Protein AF-A0A4P5U722-F1 (afdb_monomer)

Radius of gyration: 19.52 Å; Cα contacts (8 Å, |Δi|>4): 72; chains: 1; bounding box: 44×49×44 Å

Foldseek 3Di:
DDDPPPPPDDPPPPDVVVVVVVVLQVLAFDPVNHWDWDADPVVRDTDTGTHGPLPPCLAPVSVVVVVVVVVVCCVPPNDDPDDDDDDDDDDDPPRHDHDDPPDDD

Secondary structure (DSSP, 8-state):
------------PPPHHHHHHHHHHHHTT-GGG-EEEEE-TTT--EEEEEPP-S-SS-SHHHHHHHHHHHHHHIIIII--SS------PPPPGGGPPP-------

Mean predicted aligned error: 12.85 Å

pLDDT: mean 73.42, std 14.13, range [33.81, 90.12]

Nearest PDB structures (foldseek):
  7oj0-assembly1_w  TM=3.859E-01  e=1.696E+00  Escherichia coli K-12
  3j7y-assembly1_0  TM=1.866E-01  e=9.392E-01  Homo sapiens
  5ck3-assembly2_C  TM=2.455E-01  e=3.731E+00  Thermochaetoides thermophila DSM 1495

Solvent-accessible surface area (backbone atoms only — not comparable to full-atom values): 7005 Å² total; per-residue (Å²): 135,84,80,78,80,82,75,86,63,84,82,72,73,69,57,68,68,57,51,52,52,51,50,53,57,66,52,37,59,36,61,91,74,40,61,48,81,47,73,39,86,93,72,72,47,77,45,79,43,44,46,71,73,59,74,80,53,49,23,57,70,47,28,52,52,50,50,51,56,48,52,50,50,40,60,77,75,66,54,68,104,62,96,77,87,88,85,84,88,84,78,73,79,89,71,55,47,83,79,75,88,78,82,78,133

Sequence (105 aa):
MFGQFDGQGDHHSPKPYVRQAFRKYLECGIFAHGFARAWCDDCGHDYFVAYSCKGRGVCPSCNTRRMVETAAHLTDHVFPRLPVRQWVLSVPNGCATSCSATGRY

Structure (mmCIF, N/CA/C/O backbone):
data_AF-A0A4P5U722-F1
#
_entry.id   AF-A0A4P5U722-F1
#
loop_
_atom_site.group_PDB
_atom_site.id
_atom_site.type_symbol
_atom_site.label_atom_id
_atom_site.label_alt_id
_atom_site.label_comp_id
_atom_site.label_asym_id
_atom_site.label_entity_id
_atom_site.label_seq_id
_atom_site.pdbx_PDB_ins_code
_atom_site.Cartn_x
_atom_site.Cartn_y
_atom_site.Cartn_z
_atom_site.occupancy
_atom_site.B_iso_or_equiv
_atom_site.auth_seq_id
_atom_site.auth_comp_id
_atom_site.auth_asym_id
_atom_site.auth_atom_id
_atom_site.pdbx_PDB_model_num
ATOM 1 N N . MET A 1 1 ? 17.092 29.257 -10.561 1.00 33.81 1 MET A N 1
ATOM 2 C CA . MET A 1 1 ? 16.730 29.729 -9.210 1.00 33.81 1 MET A CA 1
ATOM 3 C C . MET A 1 1 ? 15.780 28.688 -8.626 1.00 33.81 1 MET A C 1
ATOM 5 O O . MET A 1 1 ? 14.614 28.674 -8.990 1.00 33.81 1 MET A O 1
ATOM 9 N N . PHE A 1 2 ? 16.307 27.716 -7.877 1.00 36.78 2 PHE A N 1
ATOM 10 C CA . PHE A 1 2 ? 15.499 26.667 -7.246 1.00 36.78 2 PHE A CA 1
ATOM 11 C C . PHE A 1 2 ? 14.840 27.271 -6.007 1.00 36.78 2 PHE A C 1
ATOM 13 O O . PHE A 1 2 ? 15.540 27.650 -5.074 1.00 36.78 2 PHE A O 1
ATOM 20 N N . GLY A 1 3 ? 13.516 27.428 -6.041 1.00 37.66 3 GLY A N 1
ATOM 21 C CA . GLY A 1 3 ? 12.749 27.911 -4.899 1.00 37.66 3 GLY A CA 1
ATOM 22 C C . GLY A 1 3 ? 12.913 26.957 -3.720 1.00 37.66 3 GLY A C 1
ATOM 23 O O . GLY A 1 3 ? 12.516 25.795 -3.800 1.00 37.66 3 GLY A O 1
ATOM 24 N N . GLN A 1 4 ? 13.528 27.448 -2.648 1.00 49.22 4 GLN A N 1
ATOM 25 C CA . GLN A 1 4 ? 13.555 26.778 -1.356 1.00 49.22 4 GLN A CA 1
ATOM 26 C C . GLN A 1 4 ? 12.136 26.825 -0.786 1.00 49.22 4 GLN A C 1
ATOM 28 O O . GLN A 1 4 ? 11.621 27.883 -0.435 1.00 49.22 4 GLN A O 1
ATOM 33 N N . PHE A 1 5 ? 11.473 25.670 -0.757 1.00 39.72 5 PHE A N 1
ATOM 34 C CA . PHE A 1 5 ? 10.284 25.474 0.060 1.00 39.72 5 PHE A CA 1
ATOM 35 C C . PHE A 1 5 ? 10.748 25.334 1.510 1.00 39.72 5 PHE A C 1
ATOM 37 O O . PHE A 1 5 ? 10.946 24.222 2.000 1.00 39.72 5 PHE A O 1
ATOM 44 N N . ASP A 1 6 ? 10.940 26.462 2.189 1.00 48.69 6 ASP A N 1
ATOM 45 C CA . ASP A 1 6 ? 11.138 26.494 3.637 1.00 48.69 6 ASP A CA 1
ATOM 46 C C .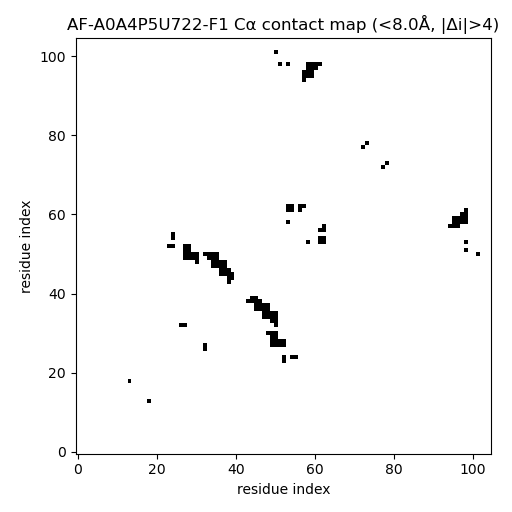 ASP A 1 6 ? 9.785 26.246 4.320 1.00 48.69 6 ASP A C 1
ATOM 48 O O . ASP A 1 6 ? 9.099 27.143 4.810 1.00 48.69 6 ASP A O 1
ATOM 52 N N . GLY A 1 7 ? 9.356 24.983 4.282 1.00 50.81 7 GLY A N 1
ATOM 53 C CA . GLY A 1 7 ? 8.227 24.484 5.050 1.00 50.81 7 GLY A CA 1
ATOM 54 C C . GLY A 1 7 ? 8.602 24.432 6.526 1.00 50.81 7 GLY A C 1
ATOM 55 O O . GLY A 1 7 ? 9.061 23.402 7.018 1.00 50.81 7 GLY A O 1
ATOM 56 N N . GLN A 1 8 ? 8.403 25.546 7.227 1.00 57.00 8 GLN A N 1
ATOM 57 C CA . GLN A 1 8 ? 8.436 25.637 8.686 1.00 57.00 8 GLN A CA 1
ATOM 58 C C . GLN A 1 8 ? 7.254 24.837 9.266 1.00 57.00 8 GLN A C 1
ATOM 60 O O . GLN A 1 8 ? 6.227 25.397 9.635 1.00 57.00 8 GLN A O 1
ATOM 65 N N . GLY A 1 9 ? 7.379 23.510 9.289 1.00 52.06 9 GLY A N 1
ATOM 66 C CA . GLY A 1 9 ? 6.471 22.613 9.996 1.00 52.06 9 GLY A CA 1
ATOM 67 C C . GLY A 1 9 ? 7.045 22.304 11.369 1.00 52.06 9 GLY A C 1
ATOM 68 O O . GLY A 1 9 ? 8.118 21.712 11.463 1.00 52.06 9 GLY A O 1
ATOM 69 N N . ASP A 1 10 ? 6.346 22.729 12.411 1.00 56.09 10 ASP A N 1
ATOM 70 C CA . ASP A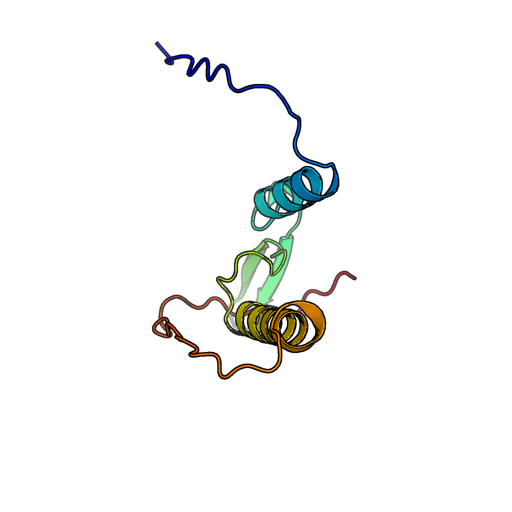 1 10 ? 6.334 22.165 13.759 1.00 56.09 10 ASP A CA 1
ATOM 71 C C . ASP A 1 10 ? 6.938 20.745 13.816 1.00 56.09 10 ASP A C 1
ATOM 73 O O . ASP A 1 10 ? 6.308 19.740 13.492 1.00 56.09 10 ASP A O 1
ATOM 77 N N . HIS A 1 11 ? 8.224 20.669 14.185 1.00 62.72 11 HIS A N 1
ATOM 78 C CA . HIS A 1 11 ? 9.048 19.461 14.107 1.00 62.72 11 HIS A CA 1
ATOM 79 C C . HIS A 1 11 ? 8.713 18.438 15.204 1.00 62.72 11 HIS A C 1
ATOM 81 O O . HIS A 1 11 ? 9.597 17.972 15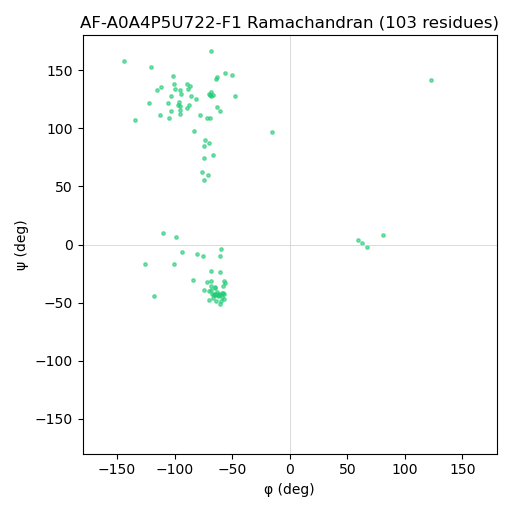.926 1.00 62.72 11 HIS A O 1
ATOM 87 N N . HIS A 1 12 ? 7.457 18.012 15.329 1.00 69.69 12 HIS A N 1
ATOM 88 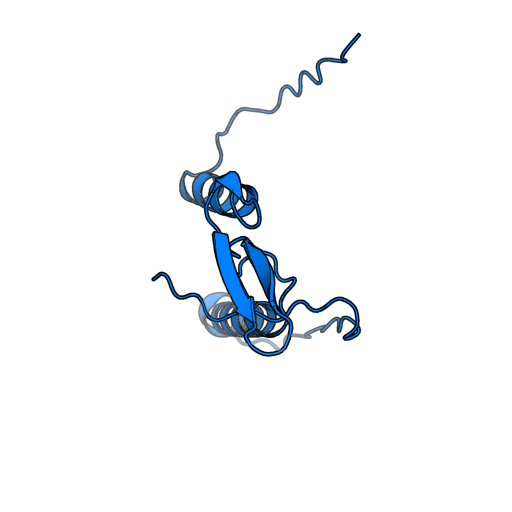C CA . HIS A 1 12 ? 7.198 16.737 15.981 1.00 69.69 12 HIS A CA 1
ATOM 89 C C . HIS A 1 12 ? 7.628 15.633 15.007 1.00 69.69 12 HIS A C 1
ATOM 91 O O . HIS A 1 12 ? 6.838 15.184 14.174 1.00 69.69 12 HIS A O 1
ATOM 97 N N . SER A 1 13 ? 8.898 15.199 15.084 1.00 78.00 13 SER A N 1
ATOM 98 C CA . SER A 1 13 ? 9.384 14.082 14.262 1.00 78.00 13 SER A CA 1
ATOM 99 C C . SER A 1 13 ? 8.376 12.932 14.357 1.00 78.00 13 SER A C 1
ATOM 101 O O . SER A 1 13 ? 8.019 12.522 15.468 1.00 78.00 13 SER A O 1
ATOM 103 N N . PRO A 1 14 ? 7.910 12.387 13.221 1.00 84.31 14 PRO A N 1
ATOM 104 C CA . PRO A 1 14 ? 6.993 11.266 13.247 1.00 84.31 14 PRO A CA 1
ATOM 105 C C . PRO A 1 14 ? 7.612 10.114 14.040 1.00 84.31 14 PRO A C 1
ATOM 107 O O . PRO A 1 14 ? 8.838 9.929 14.043 1.00 84.31 14 PRO A O 1
ATOM 110 N N . LYS A 1 15 ? 6.753 9.345 14.722 1.00 89.44 15 LYS A N 1
ATOM 111 C CA . LYS A 1 15 ? 7.172 8.183 15.516 1.00 89.44 15 LYS A CA 1
ATOM 112 C C . LYS A 1 15 ? 8.087 7.278 14.668 1.00 89.44 15 LYS A C 1
ATOM 114 O O . LYS A 1 15 ? 7.870 7.151 13.459 1.00 89.44 15 LYS A O 1
ATOM 119 N N . PRO A 1 16 ? 9.094 6.619 15.265 1.00 88.38 16 PRO A N 1
ATOM 120 C CA . PRO A 1 16 ? 10.124 5.890 14.520 1.00 88.38 16 PRO A CA 1
ATOM 121 C C . PRO A 1 16 ? 9.558 4.823 13.570 1.00 88.38 16 PRO A C 1
ATOM 123 O O . PRO A 1 16 ? 10.078 4.654 12.468 1.00 88.38 16 PRO A O 1
ATOM 126 N N . TYR A 1 17 ? 8.444 4.174 13.931 1.00 86.06 17 TYR A N 1
ATOM 127 C CA . TYR A 1 17 ? 7.777 3.207 13.054 1.00 86.06 17 TYR A CA 1
ATOM 128 C C . TYR A 1 17 ? 7.207 3.848 11.775 1.00 86.06 17 TYR A C 1
ATOM 130 O O . TYR A 1 17 ? 7.283 3.245 10.707 1.00 86.06 17 TYR A O 1
ATOM 138 N N . VAL A 1 18 ? 6.689 5.082 11.849 1.00 87.75 18 VAL A N 1
ATOM 139 C CA . VAL A 1 18 ? 6.157 5.822 10.689 1.00 87.75 18 VAL A CA 1
ATOM 140 C C . VAL A 1 18 ? 7.297 6.151 9.736 1.00 87.75 18 VAL A C 1
ATOM 142 O O . VAL A 1 18 ? 7.204 5.894 8.538 1.00 87.75 18 VAL A O 1
ATOM 145 N N . ARG A 1 19 ? 8.418 6.644 10.274 1.00 89.00 19 ARG A N 1
ATOM 146 C CA . ARG A 1 19 ? 9.625 6.939 9.488 1.00 89.00 19 ARG A CA 1
ATOM 147 C C . ARG A 1 19 ? 10.185 5.690 8.818 1.00 89.00 19 ARG A C 1
ATOM 149 O O . ARG A 1 19 ? 10.565 5.735 7.651 1.00 89.00 19 ARG A O 1
ATOM 156 N N . GLN A 1 20 ? 10.220 4.568 9.535 1.00 86.19 20 GLN A N 1
ATOM 157 C CA . GLN A 1 20 ? 10.696 3.303 8.985 1.00 86.19 20 GLN A CA 1
ATOM 158 C C . GLN A 1 20 ? 9.774 2.781 7.879 1.00 86.19 20 GLN A C 1
ATOM 160 O O . GLN A 1 20 ? 10.272 2.343 6.842 1.00 86.19 20 GLN A O 1
ATOM 165 N N . ALA A 1 21 ? 8.456 2.853 8.071 1.00 84.56 21 ALA A N 1
ATOM 166 C CA . ALA A 1 21 ? 7.483 2.471 7.053 1.00 84.56 21 ALA A CA 1
ATOM 167 C C . ALA A 1 21 ? 7.605 3.351 5.800 1.00 84.56 21 ALA A C 1
ATOM 169 O O . ALA A 1 21 ? 7.629 2.829 4.688 1.00 84.56 21 ALA A O 1
ATOM 170 N N . PHE A 1 22 ? 7.757 4.665 5.981 1.00 85.75 22 PHE A N 1
ATOM 171 C CA . PHE A 1 22 ? 7.905 5.612 4.878 1.00 85.75 22 PHE A CA 1
ATOM 172 C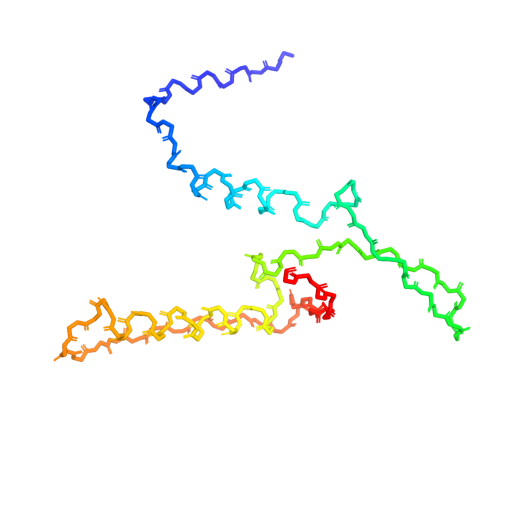 C . PHE A 1 22 ? 9.199 5.381 4.093 1.00 85.75 22 PHE A C 1
ATOM 174 O O . PHE A 1 22 ? 9.176 5.310 2.868 1.00 85.75 22 PHE A O 1
ATOM 181 N N . ARG A 1 23 ? 10.320 5.153 4.787 1.00 85.00 23 ARG A N 1
ATOM 182 C CA . ARG A 1 23 ? 11.590 4.804 4.138 1.00 85.00 23 ARG A CA 1
ATOM 183 C C . ARG A 1 23 ? 11.478 3.511 3.325 1.00 85.00 23 ARG A C 1
ATOM 185 O O . ARG A 1 23 ? 11.803 3.518 2.144 1.00 85.00 23 ARG A O 1
ATOM 192 N N . LYS A 1 24 ? 10.919 2.443 3.910 1.00 81.12 24 LYS A N 1
ATOM 193 C CA . LYS A 1 24 ? 10.672 1.175 3.196 1.00 81.12 24 LYS A CA 1
ATOM 194 C C . LYS A 1 24 ? 9.770 1.365 1.971 1.00 81.12 24 LYS A C 1
ATOM 196 O O . LYS A 1 24 ? 9.949 0.685 0.966 1.00 81.12 24 LYS A O 1
ATOM 201 N N . TYR A 1 25 ? 8.793 2.267 2.055 1.00 79.44 25 TYR A N 1
ATOM 202 C CA . TYR A 1 25 ? 7.909 2.592 0.938 1.00 79.44 25 TYR A CA 1
ATOM 203 C C . TYR A 1 25 ? 8.645 3.318 -0.195 1.00 79.44 25 TYR A C 1
ATOM 205 O O . TYR A 1 25 ? 8.387 3.027 -1.359 1.00 79.44 25 TYR A O 1
ATOM 213 N N . LEU A 1 26 ? 9.563 4.232 0.124 1.00 82.94 26 LEU A N 1
ATOM 214 C CA . LEU A 1 26 ? 10.333 4.980 -0.874 1.00 82.94 26 LEU A CA 1
ATOM 215 C C . LEU A 1 26 ? 11.417 4.130 -1.548 1.00 82.94 26 LEU A C 1
ATOM 217 O O . LEU A 1 26 ? 11.573 4.222 -2.760 1.00 82.94 26 LEU A O 1
ATOM 221 N N . GLU A 1 27 ? 12.107 3.267 -0.800 1.00 78.12 27 GLU A N 1
ATOM 222 C CA . GLU A 1 27 ? 13.166 2.382 -1.325 1.00 78.12 27 GLU A CA 1
ATOM 223 C C . GLU A 1 27 ? 12.613 1.281 -2.258 1.00 78.12 27 GLU A C 1
ATOM 225 O O . GLU A 1 27 ? 13.307 0.737 -3.114 1.00 78.12 27 GLU A O 1
ATOM 230 N N . CYS A 1 28 ? 11.332 0.956 -2.108 1.00 77.31 28 CYS A N 1
ATOM 231 C CA . CYS A 1 28 ? 10.621 -0.088 -2.837 1.00 77.31 28 CYS A CA 1
ATOM 232 C C . CYS A 1 28 ? 10.435 0.228 -4.330 1.00 77.31 28 CYS A C 1
ATOM 234 O O . CYS A 1 28 ? 9.898 1.277 -4.673 1.00 77.31 28 CYS A O 1
ATOM 236 N N . GLY A 1 29 ? 10.753 -0.707 -5.230 1.00 71.56 29 GLY A N 1
ATOM 237 C CA . GLY A 1 29 ? 10.571 -0.527 -6.680 1.00 71.56 29 GLY A CA 1
ATOM 238 C C . GLY A 1 29 ? 11.676 0.277 -7.377 1.00 71.56 29 GLY A C 1
ATOM 239 O O . GLY A 1 29 ? 11.546 0.578 -8.559 1.00 71.56 29 GLY A O 1
ATOM 240 N N . ILE A 1 30 ? 12.762 0.599 -6.669 1.00 78.06 30 ILE A N 1
ATOM 241 C CA . ILE A 1 30 ? 13.957 1.230 -7.235 1.00 78.06 30 ILE A CA 1
ATOM 242 C C . ILE A 1 30 ? 15.046 0.161 -7.386 1.00 78.06 30 ILE A C 1
ATOM 244 O O . ILE A 1 30 ? 15.404 -0.505 -6.416 1.00 78.06 30 ILE A O 1
ATOM 248 N N . PHE A 1 31 ? 15.625 0.031 -8.585 1.00 75.06 31 PHE A N 1
ATOM 249 C CA . PHE A 1 31 ? 16.678 -0.954 -8.875 1.00 75.06 31 PHE A CA 1
ATOM 250 C C . PHE A 1 31 ? 17.914 -0.822 -7.967 1.00 75.06 31 PHE A C 1
ATOM 252 O O . PHE A 1 31 ? 18.527 -1.826 -7.617 1.00 75.06 31 PHE A O 1
ATOM 259 N N . ALA A 1 32 ? 18.240 0.393 -7.515 1.00 79.06 32 ALA A N 1
ATOM 260 C CA . ALA A 1 32 ? 19.361 0.656 -6.609 1.00 79.06 32 ALA A CA 1
ATOM 261 C C . ALA A 1 32 ? 19.252 -0.065 -5.250 1.00 79.06 32 ALA A C 1
ATOM 263 O O . ALA A 1 32 ? 20.271 -0.316 -4.612 1.00 79.06 32 ALA A O 1
ATOM 264 N N . HIS A 1 33 ? 18.041 -0.428 -4.813 1.00 74.06 33 HIS A N 1
ATOM 265 C CA . HIS A 1 33 ? 17.807 -1.121 -3.540 1.00 74.06 33 HIS A CA 1
ATOM 266 C C . HIS A 1 33 ? 17.628 -2.642 -3.695 1.00 74.06 33 HIS A C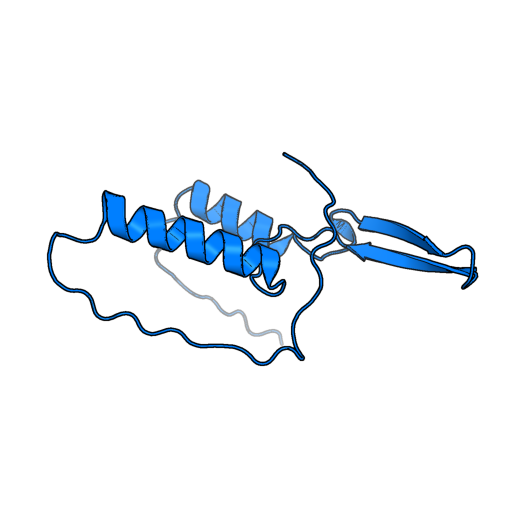 1
ATOM 268 O O . HIS A 1 33 ? 17.346 -3.338 -2.718 1.00 74.06 33 HIS A O 1
ATOM 274 N N . GLY A 1 34 ? 17.830 -3.171 -4.905 1.00 72.62 34 GLY A N 1
ATOM 275 C CA . GLY A 1 34 ? 17.832 -4.600 -5.199 1.00 72.62 34 GLY A CA 1
ATOM 276 C C . GLY A 1 34 ? 16.815 -4.998 -6.266 1.00 72.62 34 GLY A C 1
ATOM 277 O O . GLY A 1 34 ? 15.681 -4.512 -6.312 1.00 72.62 34 GLY A O 1
ATOM 278 N N . PHE A 1 35 ? 17.227 -5.931 -7.118 1.00 77.50 35 PHE A N 1
ATOM 279 C CA . PHE A 1 35 ? 16.423 -6.458 -8.211 1.00 77.50 35 PHE A CA 1
ATOM 280 C C . PHE A 1 35 ? 16.686 -7.949 -8.419 1.00 77.50 35 PHE A C 1
ATOM 282 O O . PHE A 1 35 ? 17.728 -8.476 -8.023 1.00 77.50 35 PHE A O 1
ATOM 289 N N . ALA A 1 36 ? 15.726 -8.622 -9.044 1.00 75.38 36 ALA A N 1
ATOM 290 C CA . ALA A 1 36 ? 15.889 -9.957 -9.593 1.00 75.38 36 ALA A CA 1
ATOM 291 C C . ALA A 1 36 ? 16.103 -9.852 -11.106 1.00 75.38 36 ALA A C 1
ATOM 293 O O . ALA A 1 36 ? 15.427 -9.072 -11.778 1.00 75.38 36 ALA A O 1
ATOM 294 N N . ARG A 1 37 ? 17.036 -10.638 -11.644 1.00 79.81 37 ARG A N 1
ATOM 295 C CA . ARG A 1 37 ? 17.183 -10.833 -13.088 1.00 79.81 37 ARG A CA 1
ATOM 296 C C . ARG A 1 37 ? 16.414 -12.094 -13.459 1.00 79.81 37 ARG A C 1
ATOM 298 O O . ARG A 1 37 ? 16.784 -13.180 -13.021 1.00 79.81 37 ARG A O 1
ATOM 305 N N . ALA A 1 38 ? 15.335 -11.938 -14.209 1.00 76.00 38 ALA A N 1
ATOM 306 C CA . ALA A 1 38 ? 14.612 -13.047 -14.810 1.00 76.00 38 ALA A CA 1
ATOM 307 C C . ALA A 1 38 ? 15.140 -13.241 -16.230 1.00 76.00 38 ALA A C 1
ATOM 309 O O . ALA A 1 38 ? 15.239 -12.279 -16.988 1.00 76.00 38 ALA A O 1
ATOM 310 N N . TRP A 1 39 ? 15.496 -14.470 -16.578 1.00 77.50 39 TRP A N 1
ATOM 311 C CA . TRP A 1 39 ? 15.910 -14.824 -17.927 1.00 77.50 39 TRP A CA 1
ATOM 312 C C . TRP A 1 39 ? 14.885 -15.792 -18.510 1.00 77.50 39 TRP A C 1
ATOM 314 O O . TRP A 1 39 ? 14.447 -16.710 -17.818 1.00 77.50 39 TRP A O 1
ATOM 324 N N . CYS A 1 40 ? 14.456 -15.528 -19.741 1.00 77.56 40 CYS A N 1
ATOM 325 C CA . CYS A 1 40 ? 13.553 -16.398 -20.484 1.00 77.56 40 CYS A CA 1
ATOM 326 C C . CYS A 1 40 ? 14.361 -17.176 -21.532 1.00 77.56 40 CYS A C 1
ATOM 328 O O . CYS A 1 40 ? 14.864 -16.555 -22.469 1.00 77.56 40 CYS A O 1
ATOM 330 N N . ASP A 1 41 ? 14.442 -18.504 -21.398 1.00 71.81 41 ASP A N 1
ATOM 331 C CA . ASP A 1 41 ? 15.072 -19.404 -22.380 1.00 71.81 41 ASP A CA 1
ATOM 332 C C . ASP A 1 41 ? 14.422 -19.293 -23.772 1.00 71.81 41 ASP A C 1
ATOM 334 O O . ASP A 1 41 ? 15.122 -19.217 -24.779 1.00 71.81 41 ASP A O 1
ATOM 338 N N . ASP A 1 42 ? 13.087 -19.211 -23.836 1.00 74.00 42 ASP A N 1
ATOM 339 C CA . ASP A 1 42 ? 12.334 -19.154 -25.100 1.00 74.00 42 ASP A CA 1
ATOM 340 C C . ASP A 1 42 ? 12.479 -17.809 -25.835 1.00 74.00 42 ASP A C 1
ATOM 342 O O . ASP A 1 42 ? 12.430 -17.739 -27.062 1.00 74.00 42 ASP A O 1
ATOM 346 N N . CYS A 1 43 ? 12.638 -16.719 -25.081 1.00 74.88 43 CYS A N 1
ATOM 347 C CA . CYS A 1 43 ? 12.633 -15.345 -25.585 1.00 74.88 43 CYS A CA 1
ATOM 348 C C . CYS A 1 43 ? 14.048 -14.760 -25.752 1.00 74.88 43 CYS A C 1
ATOM 350 O O . CYS A 1 43 ? 14.210 -13.682 -26.332 1.00 74.88 43 CYS A O 1
ATOM 352 N N . GLY A 1 44 ? 15.051 -15.381 -25.121 1.00 75.56 44 GLY A N 1
ATOM 353 C CA . GLY A 1 44 ? 16.425 -14.883 -25.000 1.00 75.56 44 GLY A CA 1
ATOM 354 C C . GLY A 1 44 ? 16.586 -13.560 -24.234 1.00 75.56 44 GLY A C 1
ATOM 355 O O . GLY A 1 44 ? 17.704 -13.067 -24.116 1.00 75.56 44 GLY A O 1
ATOM 356 N N . HIS A 1 45 ? 15.502 -12.970 -23.724 1.00 74.62 45 HIS A N 1
ATOM 357 C CA . HIS A 1 45 ? 15.515 -11.666 -23.061 1.00 74.62 45 HIS A CA 1
ATOM 358 C C . HIS A 1 45 ? 15.787 -11.779 -21.563 1.00 74.62 45 HIS A C 1
ATOM 360 O O . HIS A 1 45 ? 15.207 -12.618 -20.862 1.00 74.62 45 HIS A O 1
ATOM 366 N N . ASP A 1 46 ? 16.623 -10.870 -21.063 1.00 77.44 46 ASP A N 1
ATOM 367 C CA . ASP A 1 46 ? 16.807 -10.636 -19.642 1.00 77.44 46 ASP A CA 1
ATOM 368 C C . ASP A 1 46 ? 15.958 -9.459 -19.147 1.00 77.44 46 ASP A C 1
ATOM 370 O O . ASP A 1 46 ? 16.088 -8.316 -19.579 1.00 77.44 46 ASP A O 1
ATOM 374 N N . TYR A 1 47 ? 15.074 -9.757 -18.199 1.00 75.44 47 TYR A N 1
ATOM 375 C CA . TYR A 1 47 ? 14.198 -8.788 -17.561 1.00 75.44 47 TYR A CA 1
ATOM 376 C C . TYR A 1 47 ? 14.699 -8.493 -16.151 1.00 75.44 47 TYR A C 1
ATOM 378 O O . TYR A 1 47 ? 14.792 -9.379 -15.297 1.00 75.44 47 TYR A O 1
ATOM 386 N N . PHE A 1 48 ? 14.984 -7.222 -15.881 1.00 75.81 48 PHE A N 1
ATOM 387 C CA . PHE A 1 48 ? 15.272 -6.756 -14.531 1.00 75.81 48 PHE A CA 1
ATOM 388 C C . PHE A 1 48 ? 13.970 -6.378 -13.832 1.00 75.81 48 PHE A C 1
ATOM 390 O O . PHE A 1 48 ? 13.248 -5.479 -14.260 1.00 75.81 48 PHE A O 1
ATOM 397 N N . VAL A 1 49 ? 13.684 -7.047 -12.720 1.00 74.62 49 VAL A N 1
ATOM 398 C CA . VAL A 1 49 ? 12.493 -6.813 -11.904 1.00 74.62 49 VAL A CA 1
ATOM 399 C C . VAL A 1 49 ? 12.933 -6.242 -10.564 1.00 74.62 49 VAL A C 1
ATOM 401 O O . VAL A 1 49 ? 13.559 -6.932 -9.759 1.00 74.62 49 VAL A O 1
ATOM 404 N N . ALA A 1 50 ? 12.619 -4.970 -10.312 1.00 75.50 50 ALA A N 1
ATOM 405 C CA . ALA A 1 50 ? 12.876 -4.351 -9.016 1.00 75.50 50 ALA A CA 1
ATOM 406 C C . ALA A 1 50 ? 12.046 -5.035 -7.918 1.00 75.50 50 ALA A C 1
ATOM 408 O O . ALA A 1 50 ? 10.883 -5.396 -8.132 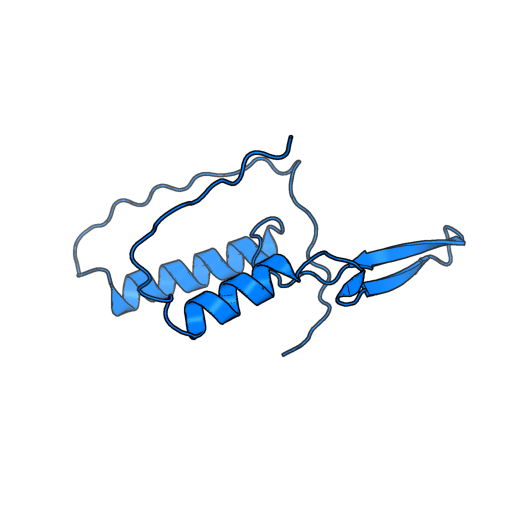1.00 75.50 50 ALA A O 1
ATOM 409 N N . TYR A 1 51 ? 12.618 -5.192 -6.722 1.00 71.12 51 TYR A N 1
ATOM 410 C CA . TYR A 1 51 ? 11.871 -5.781 -5.614 1.00 71.12 51 TYR A CA 1
ATOM 411 C C . TYR A 1 51 ? 10.723 -4.869 -5.168 1.00 71.12 51 TYR A C 1
ATOM 413 O O . TYR A 1 51 ? 10.903 -3.686 -4.869 1.00 71.12 51 TYR A O 1
ATOM 421 N N . SER A 1 52 ? 9.525 -5.450 -5.078 1.00 69.88 52 SER A N 1
ATOM 422 C CA . SER A 1 52 ? 8.350 -4.789 -4.519 1.00 69.88 52 SER A CA 1
ATOM 423 C C . SER A 1 52 ? 8.177 -5.175 -3.055 1.00 69.88 52 SER A C 1
ATOM 425 O O . SER A 1 52 ? 7.985 -6.336 -2.706 1.00 69.88 52 SER A O 1
ATOM 427 N N . CYS A 1 53 ? 8.149 -4.164 -2.196 1.00 70.38 53 CYS A N 1
ATOM 428 C CA . CYS A 1 53 ? 7.767 -4.215 -0.787 1.00 70.38 53 CYS A CA 1
ATOM 429 C C . CYS A 1 53 ? 6.331 -4.707 -0.545 1.00 70.38 53 CYS A C 1
ATOM 431 O O . CYS A 1 53 ? 5.913 -4.787 0.609 1.00 70.38 53 CYS A O 1
ATOM 433 N N . LYS A 1 54 ? 5.535 -4.959 -1.599 1.00 72.81 54 LYS A N 1
ATOM 434 C CA . LYS A 1 54 ? 4.117 -5.371 -1.529 1.00 72.81 54 LYS A CA 1
ATOM 435 C C . LYS A 1 54 ? 3.201 -4.366 -0.806 1.00 72.81 54 LYS A C 1
ATOM 437 O O . LYS A 1 54 ? 2.010 -4.609 -0.665 1.00 72.81 54 LYS A O 1
ATOM 442 N N . GLY A 1 55 ? 3.738 -3.217 -0.390 1.00 70.38 55 GLY A N 1
ATOM 443 C CA . GLY A 1 55 ? 3.039 -2.166 0.347 1.00 70.38 55 GLY A CA 1
ATOM 444 C C . GLY A 1 55 ? 2.448 -1.057 -0.523 1.00 70.38 55 GLY A C 1
ATOM 445 O O . GLY A 1 55 ? 1.740 -0.212 0.008 1.00 70.38 55 GLY A O 1
ATOM 446 N N . ARG A 1 56 ? 2.712 -1.048 -1.840 1.00 74.19 56 ARG A N 1
ATOM 447 C CA . ARG A 1 56 ? 2.208 -0.008 -2.758 1.00 74.19 56 ARG A CA 1
ATOM 448 C C . ARG A 1 56 ? 0.753 -0.204 -3.202 1.00 74.19 56 ARG A C 1
ATOM 450 O O . ARG A 1 56 ? 0.224 0.662 -3.879 1.00 74.19 56 ARG A O 1
ATOM 457 N N . GLY A 1 57 ? 0.118 -1.336 -2.888 1.00 73.12 57 GLY A N 1
ATOM 458 C CA . GLY A 1 57 ? -1.276 -1.610 -3.277 1.00 73.12 57 GLY A CA 1
ATOM 459 C C . GLY A 1 57 ? -1.518 -1.782 -4.786 1.00 73.12 57 GLY A C 1
ATOM 460 O O . GLY A 1 57 ? -2.630 -2.097 -5.182 1.00 73.12 57 GLY A O 1
ATOM 461 N N . VAL A 1 58 ? -0.486 -1.630 -5.627 1.00 71.81 58 VAL A N 1
ATOM 462 C CA . VAL A 1 58 ? -0.576 -1.780 -7.095 1.00 71.81 58 VAL A CA 1
ATOM 463 C C . VAL A 1 58 ? -0.845 -3.229 -7.498 1.00 71.81 58 VAL A C 1
ATOM 465 O O . VAL A 1 58 ? -1.492 -3.496 -8.507 1.00 71.81 58 VAL A O 1
ATOM 468 N N . CYS A 1 59 ? -0.351 -4.180 -6.705 1.00 75.00 59 CYS A N 1
ATOM 469 C CA . CYS A 1 59 ? -0.633 -5.577 -6.960 1.00 75.00 59 CYS A CA 1
ATOM 470 C C . CYS A 1 59 ? -1.959 -5.997 -6.311 1.00 75.00 59 CYS A C 1
ATOM 472 O O . CYS A 1 59 ? -2.090 -5.845 -5.091 1.00 75.00 59 CYS A O 1
ATOM 474 N N . PRO A 1 60 ? -2.888 -6.612 -7.070 1.00 74.31 60 PRO A N 1
ATOM 475 C CA . PRO A 1 60 ? -4.186 -7.029 -6.560 1.00 74.31 60 PRO A CA 1
ATOM 476 C C . PRO A 1 60 ? -4.072 -8.037 -5.417 1.00 74.31 60 PRO A C 1
ATOM 478 O O . PRO A 1 60 ? -4.721 -7.844 -4.402 1.00 74.31 60 PRO A O 1
ATOM 481 N N . SER A 1 61 ? -3.204 -9.052 -5.490 1.00 77.25 61 SER A N 1
ATOM 482 C CA . SER A 1 61 ? -3.096 -10.053 -4.412 1.00 77.25 61 SER A CA 1
ATOM 483 C C . SER A 1 61 ? -2.582 -9.449 -3.103 1.00 77.25 61 SER A C 1
ATOM 485 O O . SER A 1 61 ? -3.116 -9.700 -2.022 1.00 77.25 61 SER A O 1
ATOM 487 N N . CYS A 1 62 ? -1.562 -8.603 -3.214 1.00 79.06 62 CYS A N 1
ATOM 488 C CA . CYS A 1 62 ? -0.944 -7.909 -2.098 1.00 79.06 62 CYS A CA 1
ATOM 489 C C . CYS A 1 62 ? -1.909 -6.857 -1.493 1.00 79.06 62 CYS A C 1
ATOM 491 O O . CYS A 1 62 ? -1.977 -6.718 -0.269 1.00 79.06 62 CYS A O 1
ATOM 493 N N . ASN A 1 63 ? -2.722 -6.194 -2.324 1.00 80.56 63 ASN A N 1
ATOM 494 C CA . ASN A 1 63 ? -3.782 -5.284 -1.886 1.00 80.56 63 ASN A CA 1
ATOM 495 C C . ASN A 1 63 ? -4.946 -6.027 -1.211 1.00 80.56 63 ASN A C 1
ATOM 497 O O . ASN A 1 63 ? -5.334 -5.659 -0.107 1.00 80.56 63 ASN A O 1
ATOM 501 N N . THR A 1 64 ? -5.450 -7.113 -1.807 1.00 83.88 64 THR A N 1
ATOM 502 C CA . THR A 1 64 ? -6.526 -7.937 -1.233 1.00 83.88 64 THR A CA 1
ATOM 503 C C . THR A 1 64 ? -6.129 -8.487 0.130 1.00 83.88 64 THR A C 1
ATOM 505 O O . THR A 1 64 ? -6.903 -8.362 1.075 1.00 83.88 64 THR A O 1
ATOM 508 N N . ARG A 1 65 ? -4.906 -9.020 0.280 1.00 85.75 65 ARG A N 1
ATOM 509 C CA . ARG A 1 65 ? -4.418 -9.492 1.585 1.00 85.75 65 ARG A CA 1
ATOM 510 C C . ARG A 1 65 ? -4.453 -8.379 2.632 1.00 85.75 65 ARG A C 1
ATOM 512 O O . ARG A 1 65 ? -4.978 -8.579 3.721 1.00 85.75 65 ARG A O 1
ATOM 519 N N . ARG A 1 66 ? -3.955 -7.190 2.280 1.00 85.31 66 ARG A N 1
ATOM 520 C CA . ARG A 1 66 ? -3.944 -6.030 3.181 1.00 85.31 66 ARG A CA 1
ATOM 521 C C . ARG A 1 66 ? -5.355 -5.550 3.529 1.00 85.31 66 ARG A C 1
ATOM 523 O O . ARG A 1 66 ? -5.594 -5.158 4.668 1.00 85.31 66 ARG A O 1
ATOM 530 N N . MET A 1 67 ? -6.286 -5.589 2.576 1.00 86.31 67 MET A N 1
ATOM 531 C CA . MET A 1 67 ? -7.695 -5.275 2.826 1.00 86.31 67 MET A CA 1
ATOM 532 C C . MET A 1 67 ? -8.310 -6.256 3.827 1.00 86.31 67 MET A C 1
ATOM 534 O O . MET A 1 67 ? -8.972 -5.809 4.758 1.00 86.31 67 MET A O 1
ATOM 538 N N . VAL A 1 68 ? -8.050 -7.561 3.682 1.00 88.62 68 VAL A N 1
ATOM 539 C CA . VAL A 1 68 ? -8.540 -8.596 4.611 1.00 88.62 68 VAL A CA 1
ATOM 540 C C . VAL A 1 68 ? -7.952 -8.407 6.011 1.00 88.62 68 VAL A C 1
ATOM 542 O O . VAL A 1 68 ? -8.706 -8.367 6.979 1.00 88.62 68 VAL A O 1
ATOM 545 N N . GLU A 1 69 ? -6.634 -8.215 6.126 1.00 88.75 69 GLU A N 1
ATOM 546 C CA . GLU A 1 69 ? -5.963 -7.937 7.409 1.00 88.75 69 GLU A CA 1
ATOM 547 C C . GLU A 1 69 ? -6.539 -6.685 8.092 1.00 88.75 69 GLU A C 1
ATOM 549 O O . GLU A 1 69 ? -6.803 -6.683 9.294 1.00 88.75 69 GLU A O 1
ATOM 554 N N . THR A 1 70 ? -6.783 -5.624 7.316 1.00 88.69 70 THR A N 1
ATOM 555 C CA . THR A 1 70 ? -7.367 -4.377 7.833 1.00 88.69 70 THR A CA 1
ATOM 556 C C . THR A 1 70 ? -8.816 -4.586 8.272 1.00 88.69 70 THR A C 1
ATOM 558 O O . THR A 1 70 ? -9.200 -4.104 9.333 1.00 88.69 70 THR A O 1
ATOM 561 N N . ALA A 1 71 ? -9.622 -5.319 7.498 1.00 88.31 71 ALA A N 1
ATOM 562 C CA . ALA A 1 71 ? -11.012 -5.609 7.844 1.00 88.31 71 ALA A CA 1
ATOM 563 C C . ALA A 1 71 ? -11.124 -6.440 9.132 1.00 88.31 71 ALA A C 1
ATOM 565 O O . ALA A 1 71 ? -11.975 -6.137 9.971 1.00 88.31 71 ALA A O 1
ATOM 566 N N . ALA A 1 72 ? -10.243 -7.429 9.317 1.00 89.12 72 ALA A N 1
ATOM 567 C CA . ALA A 1 72 ? -10.161 -8.203 10.554 1.00 89.12 72 ALA A CA 1
ATOM 568 C C . ALA A 1 72 ? -9.826 -7.293 11.744 1.00 89.12 72 ALA A C 1
ATOM 570 O O . ALA A 1 72 ? -10.588 -7.228 12.704 1.00 89.12 72 ALA A O 1
ATOM 571 N N . HIS A 1 73 ? -8.771 -6.477 11.631 1.00 89.88 73 HIS A N 1
ATOM 572 C CA . HIS A 1 73 ? -8.388 -5.554 12.702 1.00 89.88 73 HIS A CA 1
ATOM 573 C C . HIS A 1 73 ? -9.506 -4.565 13.065 1.00 89.88 73 HIS A C 1
ATOM 575 O O . HIS A 1 73 ? -9.755 -4.307 14.242 1.00 89.88 73 HIS A O 1
ATOM 581 N N . LEU A 1 74 ? -10.200 -4.027 12.059 1.00 89.06 74 LEU A N 1
ATOM 582 C CA . LEU A 1 74 ? -11.323 -3.125 12.281 1.00 89.06 74 LEU A CA 1
ATOM 583 C C . LEU A 1 74 ? -12.481 -3.823 13.003 1.00 89.06 74 LEU A C 1
ATOM 585 O O . LEU A 1 74 ? -13.051 -3.239 13.918 1.00 89.06 74 LEU A O 1
ATOM 589 N N .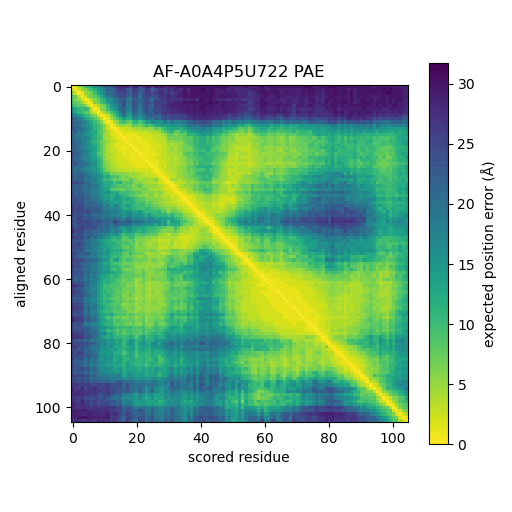 THR A 1 75 ? -12.805 -5.059 12.627 1.00 87.19 75 THR A N 1
ATOM 590 C CA . THR A 1 75 ? -13.910 -5.822 13.233 1.00 87.19 75 THR A CA 1
ATOM 591 C C . THR A 1 75 ? -13.591 -6.253 14.665 1.00 87.19 75 THR A C 1
ATOM 593 O O . THR A 1 75 ? -14.457 -6.160 15.531 1.00 87.19 75 THR A O 1
ATOM 596 N N . ASP A 1 76 ? -12.353 -6.674 14.925 1.00 89.38 76 ASP A N 1
ATOM 597 C CA . ASP A 1 76 ? -11.960 -7.252 16.214 1.00 89.38 76 ASP A CA 1
ATOM 598 C C . ASP A 1 76 ? -11.605 -6.194 17.268 1.00 89.38 76 ASP A C 1
ATOM 600 O O . ASP A 1 76 ? -11.791 -6.421 18.465 1.00 89.38 76 ASP A O 1
ATOM 604 N N . HIS A 1 77 ? -11.078 -5.040 16.842 1.00 90.12 77 HIS A N 1
ATOM 605 C CA . HIS A 1 77 ? -10.474 -4.069 17.762 1.00 90.12 77 HIS A CA 1
ATOM 606 C C . HIS A 1 77 ? -11.035 -2.649 17.681 1.00 90.12 77 HIS A C 1
ATOM 608 O O . HIS A 1 77 ? -10.790 -1.869 18.601 1.00 90.12 77 HIS A O 1
ATOM 614 N N . VAL A 1 78 ? -11.747 -2.279 16.611 1.00 89.44 78 VAL A N 1
ATOM 615 C CA . VAL A 1 78 ? -12.144 -0.877 16.380 1.00 89.44 78 VAL A CA 1
ATOM 616 C C . VAL A 1 78 ? -13.657 -0.698 16.373 1.00 89.44 78 VAL A C 1
ATOM 618 O O . VAL A 1 78 ? -14.160 0.251 16.976 1.00 89.44 78 VAL A O 1
ATOM 621 N N . PHE A 1 79 ? -14.399 -1.583 15.707 1.00 85.44 79 PHE A N 1
ATOM 622 C CA . PHE A 1 79 ? -15.841 -1.448 15.590 1.00 85.44 79 PHE A CA 1
ATOM 623 C C . PHE A 1 79 ? -16.561 -1.975 16.837 1.00 85.44 79 PHE A C 1
ATOM 625 O O . PHE A 1 79 ? -16.396 -3.136 17.211 1.00 85.44 79 PHE A O 1
ATOM 632 N N . PRO A 1 80 ? -17.408 -1.152 17.481 1.00 81.31 80 PRO A N 1
ATOM 633 C CA . PRO A 1 80 ? -18.339 -1.648 18.484 1.00 81.31 80 PRO A CA 1
ATOM 634 C C . PRO A 1 80 ? -19.417 -2.514 17.808 1.00 81.31 80 PRO A C 1
ATOM 636 O O . PRO A 1 80 ? -19.580 -2.471 16.589 1.00 81.31 80 PRO A O 1
ATOM 639 N N . ARG A 1 81 ? -20.192 -3.283 18.588 1.00 82.06 81 ARG A N 1
ATOM 640 C CA . ARG A 1 81 ? -21.274 -4.160 18.084 1.00 82.06 81 ARG A CA 1
ATOM 641 C C . ARG A 1 81 ? -22.493 -3.369 17.575 1.00 82.06 81 ARG A C 1
ATOM 643 O O . ARG A 1 81 ? -23.596 -3.513 18.094 1.00 82.06 81 ARG A O 1
ATOM 650 N N . LEU A 1 82 ? -22.289 -2.514 16.582 1.00 85.81 82 LEU A N 1
ATOM 651 C CA . LEU A 1 82 ? -23.315 -1.762 15.872 1.00 85.81 82 LEU A CA 1
ATOM 652 C C . LEU A 1 82 ? -23.266 -2.106 14.379 1.00 85.81 82 LEU A C 1
ATOM 654 O O . LEU A 1 82 ? -22.204 -2.460 13.863 1.00 85.81 82 LEU A O 1
ATOM 658 N N . PRO A 1 83 ? -24.398 -1.997 13.663 1.00 82.25 83 PRO A N 1
ATOM 659 C CA . PRO A 1 83 ? -24.412 -2.191 12.222 1.00 82.25 83 PRO A CA 1
ATOM 660 C C . PRO A 1 83 ? -23.557 -1.115 11.541 1.00 82.25 83 PRO A C 1
ATOM 662 O O . PRO A 1 83 ? -23.847 0.078 11.627 1.00 82.25 83 PRO A O 1
ATOM 665 N N . VAL A 1 84 ? -22.505 -1.547 10.846 1.00 85.06 84 VAL A N 1
ATOM 666 C CA . VAL A 1 84 ? -21.644 -0.681 10.034 1.00 85.06 84 VAL A CA 1
ATOM 667 C C . VAL A 1 84 ? -22.005 -0.810 8.558 1.00 85.06 84 VAL A C 1
ATOM 669 O O . VAL A 1 84 ? -22.356 -1.888 8.079 1.00 85.06 84 VAL A O 1
ATOM 672 N N . ARG A 1 85 ? -21.907 0.294 7.812 1.00 85.69 85 ARG A N 1
ATOM 673 C CA . ARG A 1 85 ? -22.153 0.309 6.367 1.00 85.69 85 ARG A CA 1
ATOM 674 C C . ARG A 1 85 ? -20.834 0.409 5.612 1.00 85.69 85 ARG A C 1
ATOM 676 O O . ARG A 1 85 ? -20.188 1.454 5.624 1.00 85.69 85 ARG A O 1
ATOM 683 N N . GLN A 1 86 ? -20.444 -0.682 4.960 1.00 85.25 86 GLN A N 1
ATOM 684 C CA . GLN A 1 86 ? -19.205 -0.762 4.192 1.00 85.25 86 GLN A CA 1
ATOM 685 C C . GLN A 1 86 ? -19.405 -0.259 2.758 1.00 85.25 86 GLN A C 1
ATOM 687 O O . GLN A 1 86 ? -20.368 -0.623 2.085 1.00 85.25 86 GLN A O 1
ATOM 692 N N . TRP A 1 87 ? -18.451 0.535 2.277 1.00 87.62 87 TRP A N 1
ATOM 693 C CA . TRP A 1 87 ? -18.324 0.905 0.870 1.00 87.62 87 TRP A CA 1
ATOM 694 C C . TRP A 1 87 ? -17.072 0.255 0.285 1.00 87.62 87 TRP A C 1
ATOM 696 O O . TRP A 1 87 ? -16.012 0.281 0.911 1.00 87.62 87 TRP A O 1
ATOM 706 N N . VAL A 1 88 ? -17.184 -0.316 -0.914 1.00 81.81 88 VAL A N 1
ATOM 707 C CA . VAL A 1 88 ? -16.060 -0.931 -1.630 1.00 81.81 88 VAL A CA 1
ATOM 708 C C . VAL A 1 88 ? -15.914 -0.248 -2.981 1.00 81.81 88 VAL A C 1
ATOM 710 O O . VAL A 1 88 ? -16.844 -0.246 -3.784 1.00 81.81 88 VAL A O 1
ATOM 713 N N . LEU A 1 89 ? -14.737 0.324 -3.227 1.00 79.00 89 LEU A N 1
ATOM 714 C CA . LEU A 1 89 ? -14.347 0.848 -4.531 1.00 79.00 89 LEU A CA 1
ATOM 715 C C . LEU A 1 89 ? -13.548 -0.235 -5.256 1.00 79.00 89 LEU A C 1
ATOM 717 O O . LEU A 1 89 ? -12.513 -0.682 -4.762 1.00 79.00 89 LEU A O 1
ATOM 721 N N . SER A 1 90 ? -14.044 -0.674 -6.409 1.00 75.25 90 SER A N 1
ATOM 722 C CA . SER A 1 90 ? -13.352 -1.618 -7.284 1.00 75.25 90 SER A CA 1
ATOM 723 C C . SER A 1 90 ? -12.592 -0.854 -8.366 1.00 75.25 90 SER A C 1
ATOM 725 O O . SER A 1 90 ? -13.116 0.072 -8.982 1.00 75.25 90 SER A O 1
ATOM 727 N N . VAL A 1 91 ? -11.332 -1.231 -8.578 1.00 69.94 91 VAL A N 1
ATOM 728 C CA . VAL A 1 91 ? -10.475 -0.655 -9.619 1.00 69.94 91 VAL A CA 1
ATOM 729 C C . VAL A 1 91 ? -10.468 -1.611 -10.820 1.00 69.94 91 VAL A C 1
ATOM 731 O O . VAL A 1 91 ? -10.329 -2.818 -10.607 1.00 69.94 91 VAL A O 1
ATOM 734 N N . PRO A 1 92 ? -10.634 -1.127 -12.066 1.00 67.25 92 PRO A N 1
ATOM 735 C CA . PRO A 1 92 ? -10.636 -1.981 -13.252 1.00 67.25 92 PRO A CA 1
ATOM 736 C C . PRO A 1 92 ? -9.286 -2.687 -13.459 1.00 67.25 92 PRO A C 1
ATOM 738 O O . PRO A 1 92 ? -8.222 -2.119 -13.225 1.00 67.25 92 PRO A O 1
ATOM 741 N N . ASN A 1 93 ? -9.336 -3.926 -13.955 1.00 57.72 93 ASN A N 1
ATOM 742 C CA . ASN A 1 93 ? -8.206 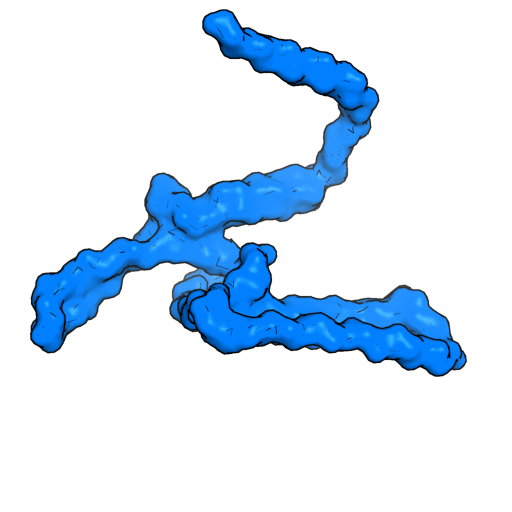-4.868 -14.003 1.00 57.72 93 ASN A CA 1
ATOM 743 C C . ASN A 1 93 ? -6.977 -4.411 -14.825 1.00 57.72 93 ASN A C 1
ATOM 745 O O . ASN A 1 93 ? -5.935 -5.057 -14.764 1.00 57.72 93 ASN A O 1
ATOM 749 N N . GLY A 1 94 ? -7.066 -3.315 -15.586 1.00 59.06 94 GLY A N 1
ATOM 750 C CA . GLY A 1 94 ? -6.018 -2.853 -16.507 1.00 59.06 94 GLY A CA 1
ATOM 751 C C . GLY A 1 94 ? -4.797 -2.186 -15.859 1.00 59.06 94 GLY A C 1
ATOM 752 O O . GLY A 1 94 ? -3.812 -1.951 -16.549 1.00 59.06 94 GLY A O 1
ATOM 753 N N . CYS A 1 95 ? -4.828 -1.882 -14.557 1.00 51.06 95 CYS A N 1
ATOM 754 C CA . CYS A 1 95 ? -3.708 -1.247 -13.842 1.00 51.06 95 CYS A CA 1
ATOM 755 C C . CYS A 1 95 ? -2.996 -2.176 -12.837 1.00 51.06 95 CYS A C 1
ATOM 757 O O . CYS A 1 95 ? -2.198 -1.714 -12.020 1.00 51.06 95 CYS A O 1
ATOM 759 N N . ALA A 1 96 ? -3.306 -3.475 -12.856 1.00 58.00 96 ALA A N 1
ATOM 760 C CA . ALA A 1 96 ? -2.828 -4.444 -11.876 1.00 58.00 96 ALA A CA 1
ATOM 761 C C . ALA A 1 96 ? -1.484 -5.067 -12.291 1.00 58.00 96 ALA A C 1
ATOM 763 O O . ALA A 1 96 ? -1.400 -5.781 -13.287 1.00 58.00 96 ALA A O 1
ATOM 764 N N . THR A 1 97 ? -0.432 -4.859 -11.495 1.00 59.06 97 THR A N 1
ATOM 765 C CA . THR A 1 97 ? 0.843 -5.578 -11.666 1.00 59.06 97 THR A CA 1
ATOM 766 C C . THR A 1 97 ? 0.824 -6.889 -10.874 1.00 59.06 97 THR A C 1
ATOM 768 O O . THR A 1 97 ? 0.410 -6.927 -9.714 1.00 59.06 97 THR A O 1
ATOM 771 N N . SER A 1 98 ? 1.244 -8.004 -11.473 1.00 59.69 98 SER A N 1
ATOM 772 C CA . SER A 1 98 ? 1.295 -9.302 -10.783 1.00 59.69 98 SER A CA 1
ATOM 773 C C . SER A 1 98 ? 2.390 -9.316 -9.702 1.00 59.69 98 SER A C 1
ATOM 775 O O . SER A 1 98 ? 3.541 -8.993 -9.991 1.00 59.69 98 SER A O 1
ATOM 777 N N . CYS A 1 99 ? 2.062 -9.708 -8.459 1.00 60.19 99 CYS A N 1
ATOM 778 C CA . CYS A 1 99 ? 3.052 -9.892 -7.383 1.00 60.19 99 CYS A CA 1
ATOM 779 C C . CYS A 1 99 ? 3.850 -11.163 -7.702 1.00 60.19 99 CYS A C 1
ATOM 781 O O . CYS A 1 99 ? 3.333 -12.267 -7.537 1.00 60.19 99 CYS A O 1
ATOM 783 N N . SER A 1 100 ? 5.116 -11.027 -8.097 1.00 59.59 100 SER A N 1
ATOM 784 C CA . SER A 1 100 ? 6.061 -12.139 -8.038 1.00 59.59 100 SER A CA 1
ATOM 785 C C . SER A 1 100 ? 6.379 -12.437 -6.568 1.00 59.59 100 SER A C 1
ATOM 787 O O . SER A 1 100 ? 6.658 -11.544 -5.758 1.00 59.59 100 SER A O 1
ATOM 789 N N . ALA A 1 101 ? 6.268 -13.706 -6.176 1.00 52.91 101 ALA A N 1
ATOM 790 C CA . ALA A 1 101 ? 6.522 -14.160 -4.815 1.00 52.91 101 ALA A CA 1
ATOM 791 C C . ALA A 1 101 ? 8.030 -14.233 -4.533 1.00 52.91 101 ALA A C 1
ATOM 793 O O . ALA A 1 101 ? 8.559 -15.295 -4.237 1.00 52.91 101 ALA A O 1
ATOM 794 N N . THR A 1 102 ? 8.747 -13.110 -4.591 1.00 52.50 102 THR A N 1
ATOM 795 C CA . THR A 1 102 ? 10.102 -13.070 -4.032 1.00 52.50 102 THR A CA 1
ATOM 796 C C . THR A 1 102 ? 9.969 -12.815 -2.536 1.00 52.50 102 THR A C 1
ATOM 798 O O . THR A 1 102 ? 9.661 -11.709 -2.087 1.00 52.50 102 THR A O 1
ATOM 801 N N . GLY A 1 103 ? 10.037 -13.895 -1.761 1.00 38.88 103 GLY A N 1
ATOM 802 C CA . GLY A 1 103 ? 9.993 -13.854 -0.308 1.00 38.88 103 GLY A CA 1
ATOM 803 C C . GLY A 1 103 ? 11.248 -13.198 0.261 1.00 38.88 103 GLY A C 1
ATOM 804 O O . GLY A 1 103 ? 12.359 -13.619 -0.041 1.00 38.88 103 GLY A O 1
ATOM 805 N N . ARG A 1 104 ? 11.057 -12.198 1.118 1.00 45.09 104 ARG A N 1
ATOM 806 C CA . ARG A 1 104 ? 11.871 -12.021 2.322 1.00 45.09 104 ARG A CA 1
ATOM 807 C C . ARG A 1 104 ? 10.908 -11.723 3.461 1.00 45.09 104 ARG A C 1
ATOM 809 O O . ARG A 1 104 ? 10.254 -10.679 3.457 1.00 45.09 104 ARG A O 1
ATOM 816 N N . TYR A 1 105 ? 10.751 -12.714 4.330 1.00 40.47 105 TYR A N 1
ATOM 817 C CA . TYR A 1 105 ? 10.508 -12.470 5.746 1.00 40.47 105 TYR A CA 1
ATOM 818 C C . TYR A 1 105 ? 11.790 -11.860 6.318 1.00 40.47 105 TYR A C 1
ATOM 820 O O . TYR A 1 105 ? 12.874 -12.272 5.838 1.00 40.47 105 TYR A O 1
#